Protein AF-A0A392QE34-F1 (afdb_monomer_lite)

Secondary structure (DSSP, 8-state):
------EEEEEEEEE-SS-PPPPTTS--TT-EEEEEESS-TTS-GGGPEE---HHHHHHHHHHHTTT-SEEEEEEEETTEEEEEEEEEEEPTT-SSS--EEEEESS-TT-EEEEEEEEHHHHHT-

Sequence (125 aa):
MASSDQTLVCVKQVKQEVTNEWDETMPLPGDIIEGFSVHDVDDVDESFLPVKTSSEFSSQLGKINPSVDSIWIKVRRGDSLLKLQTCVVQQKGYVLRRKYTVQATTDHRHIVDLADLTLKQCIEL

Structure (mmCIF, N/CA/C/O backbone):
data_AF-A0A392QE34-F1
#
_entry.id   AF-A0A392QE34-F1
#
loop_
_atom_site.group_PDB
_atom_site.id
_atom_site.type_symbol
_atom_site.label_atom_id
_atom_site.label_alt_id
_atom_site.label_comp_id
_atom_site.label_asym_id
_atom_site.label_entity_id
_atom_site.label_seq_id
_atom_site.pdbx_PDB_ins_code
_atom_site.Cartn_x
_atom_site.Cartn_y
_atom_site.Cartn_z
_atom_site.occupancy
_atom_site.B_iso_or_equiv
_atom_site.auth_seq_id
_atom_site.auth_comp_id
_atom_site.auth_asym_id
_atom_site.auth_atom_id
_atom_site.pdbx_PDB_model_num
ATOM 1 N N . MET A 1 1 ? -11.160 -8.457 23.096 1.00 36.47 1 MET A N 1
ATOM 2 C CA . MET A 1 1 ? -12.012 -8.045 21.960 1.00 36.47 1 MET A CA 1
ATOM 3 C C . MET A 1 1 ? -11.202 -7.048 21.153 1.00 36.47 1 MET A C 1
ATOM 5 O O . MET A 1 1 ? -10.872 -5.998 21.684 1.00 36.47 1 MET A O 1
ATOM 9 N N . ALA A 1 2 ? -10.714 -7.468 19.986 1.00 40.09 2 ALA A N 1
ATOM 10 C CA . ALA A 1 2 ? -9.606 -6.821 19.289 1.00 40.09 2 ALA A CA 1
ATOM 11 C C . ALA A 1 2 ? -10.075 -5.634 18.428 1.00 40.09 2 ALA A C 1
ATOM 13 O O . ALA A 1 2 ? -11.004 -5.763 17.633 1.00 40.09 2 ALA A O 1
ATOM 14 N N . SER A 1 3 ? -9.414 -4.497 18.651 1.00 48.88 3 SER A N 1
ATOM 15 C CA . SER A 1 3 ? -9.321 -3.264 17.853 1.00 48.88 3 SER A CA 1
ATOM 16 C C . SER A 1 3 ? -9.844 -3.339 16.407 1.00 48.88 3 SER A C 1
ATOM 18 O O . SER A 1 3 ? -9.062 -3.432 15.463 1.00 48.88 3 SER A O 1
ATOM 20 N N . SER A 1 4 ? -11.164 -3.262 16.219 1.00 54.59 4 SER A N 1
ATOM 21 C CA . SER A 1 4 ? -11.791 -3.214 14.885 1.00 54.59 4 SER A CA 1
ATOM 22 C C . SER A 1 4 ? -11.905 -1.790 14.317 1.00 54.59 4 SER A C 1
ATOM 24 O O . SER A 1 4 ? -12.257 -1.633 13.153 1.00 54.59 4 SER A O 1
ATOM 26 N N . ASP A 1 5 ? -11.554 -0.768 15.106 1.00 63.19 5 ASP A N 1
ATOM 27 C CA . ASP A 1 5 ? -11.638 0.650 14.721 1.00 63.19 5 ASP A CA 1
ATOM 28 C C . ASP A 1 5 ? -10.315 1.236 14.204 1.00 63.19 5 ASP A C 1
ATOM 30 O O . ASP A 1 5 ? -10.245 2.42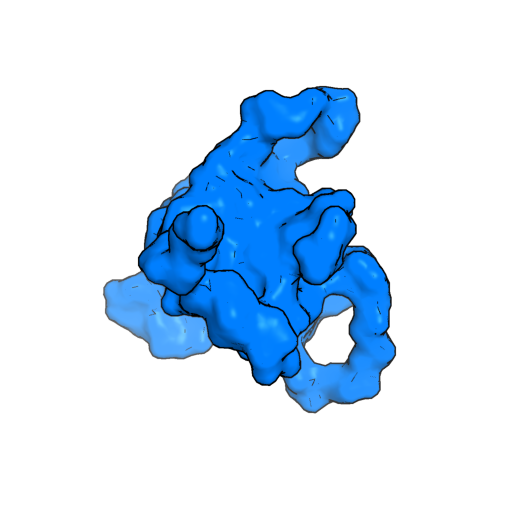1 13.879 1.00 63.19 5 ASP A O 1
ATOM 34 N N . GLN A 1 6 ? -9.240 0.442 14.141 1.00 77.38 6 GLN A N 1
ATOM 35 C CA . GLN A 1 6 ? -7.978 0.929 13.593 1.00 77.38 6 GLN A CA 1
ATOM 36 C C . GLN A 1 6 ? -8.070 0.993 12.067 1.00 77.38 6 GLN A C 1
ATOM 38 O O . GLN A 1 6 ? -8.311 -0.014 11.399 1.00 77.38 6 GLN A O 1
ATOM 43 N N . THR A 1 7 ? -7.859 2.186 11.523 1.00 85.25 7 THR A N 1
ATOM 44 C CA . THR A 1 7 ? -7.773 2.411 10.084 1.00 85.25 7 THR A CA 1
ATOM 45 C C . THR A 1 7 ? -6.456 1.857 9.544 1.00 85.25 7 THR A C 1
ATOM 47 O O . THR A 1 7 ? -5.392 2.077 10.123 1.00 85.25 7 THR A O 1
ATOM 50 N N . LEU A 1 8 ? -6.542 1.117 8.444 1.00 90.44 8 LEU A N 1
ATOM 51 C CA . LEU A 1 8 ? -5.446 0.432 7.772 1.00 90.44 8 LEU A CA 1
ATOM 52 C C . LEU A 1 8 ? -5.352 0.923 6.329 1.00 90.44 8 LEU A C 1
ATOM 54 O O . LEU A 1 8 ? -6.359 1.287 5.720 1.00 90.44 8 LEU A O 1
ATOM 58 N N . VAL A 1 9 ? -4.147 0.902 5.765 1.00 92.56 9 VAL A N 1
ATOM 59 C CA . VAL A 1 9 ? -3.948 1.258 4.359 1.00 92.56 9 VAL A CA 1
ATOM 60 C C . VAL A 1 9 ? -4.208 0.037 3.503 1.00 92.56 9 VAL A C 1
ATOM 62 O O . VAL A 1 9 ? -3.481 -0.946 3.568 1.00 92.56 9 VAL A O 1
ATOM 65 N N . CYS A 1 10 ? -5.261 0.113 2.708 1.00 92.50 10 CYS A N 1
ATOM 66 C CA . CYS A 1 10 ? -5.811 -1.017 1.988 1.00 92.50 10 CYS A CA 1
ATOM 67 C C . CYS A 1 10 ? -5.788 -0.766 0.489 1.00 92.50 10 CYS A C 1
ATOM 69 O O . CYS A 1 10 ? -6.112 0.340 0.040 1.00 92.50 10 CYS A O 1
ATOM 71 N N . VAL A 1 11 ? -5.469 -1.792 -0.291 1.00 92.19 11 VAL A N 1
ATOM 72 C CA . VAL A 1 11 ? -5.690 -1.783 -1.734 1.00 92.19 11 VAL A CA 1
ATOM 73 C C . VAL A 1 11 ? -7.189 -1.888 -1.971 1.00 92.19 11 VAL A C 1
ATOM 75 O O . VAL A 1 11 ? -7.794 -2.944 -1.829 1.00 92.19 11 VAL A O 1
ATOM 78 N N . LYS A 1 12 ? -7.810 -0.757 -2.309 1.00 90.19 12 LYS A N 1
ATOM 79 C CA . LYS A 1 12 ? -9.256 -0.677 -2.519 1.00 90.19 12 LYS A CA 1
ATOM 80 C C . LYS A 1 12 ? -9.662 -1.217 -3.884 1.00 90.19 12 LYS A C 1
ATOM 82 O O . LYS A 1 12 ? -10.698 -1.849 -4.028 1.00 90.19 12 LYS A O 1
ATOM 87 N N . GLN A 1 13 ? -8.893 -0.862 -4.904 1.00 87.31 13 GLN A N 1
ATOM 88 C CA . GLN A 1 13 ? -9.167 -1.218 -6.290 1.00 87.31 13 GLN A CA 1
ATOM 89 C C . GLN A 1 13 ? -7.866 -1.197 -7.083 1.00 87.31 13 GLN A C 1
ATOM 91 O O . GLN A 1 13 ? -6.959 -0.418 -6.780 1.00 87.31 13 GLN A O 1
ATOM 96 N N . VAL A 1 14 ? -7.815 -1.994 -8.142 1.00 86.94 14 VAL A N 1
ATOM 97 C CA . VAL A 1 14 ? -6.753 -1.941 -9.144 1.00 86.94 14 VAL A CA 1
ATOM 98 C C . VAL A 1 14 ? -7.350 -1.388 -10.430 1.00 86.94 14 VAL A C 1
ATOM 100 O O . VAL A 1 14 ? -8.333 -1.908 -10.951 1.00 86.94 14 VAL A O 1
ATOM 103 N N . LYS A 1 15 ? -6.764 -0.310 -10.949 1.00 81.75 15 LYS A N 1
ATOM 104 C CA . LYS A 1 15 ? -7.177 0.313 -12.210 1.00 81.75 15 LYS A CA 1
ATOM 105 C C . LYS A 1 15 ? -6.491 -0.385 -13.382 1.00 81.75 15 LYS A C 1
ATOM 107 O O . LYS A 1 15 ? -5.609 0.203 -13.994 1.00 81.75 15 LYS A O 1
ATOM 112 N N . GLN A 1 16 ? -6.878 -1.624 -13.672 1.00 70.94 16 GLN A N 1
ATOM 113 C CA . GLN A 1 16 ? -6.414 -2.353 -14.854 1.00 70.94 16 GLN A CA 1
ATOM 114 C C . GLN A 1 16 ? -7.513 -2.332 -15.930 1.00 70.94 16 GLN A C 1
ATOM 116 O O . GLN A 1 16 ? -8.645 -2.725 -15.668 1.00 70.94 16 GLN A O 1
ATOM 121 N N . GLU A 1 17 ? -7.200 -1.848 -17.137 1.00 60.94 17 GLU A N 1
ATOM 122 C CA . GLU A 1 17 ? -8.162 -1.780 -18.259 1.00 60.94 17 GLU A CA 1
ATOM 123 C C . GLU A 1 17 ? -8.383 -3.133 -18.961 1.00 60.94 17 GLU A C 1
ATOM 125 O O . GLU A 1 17 ? -9.297 -3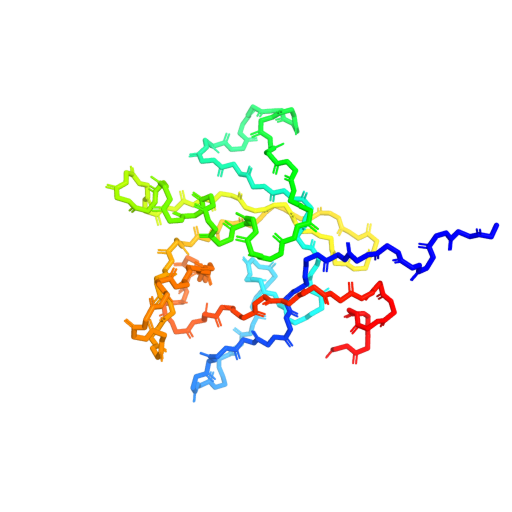.261 -19.772 1.00 60.94 17 GLU A O 1
ATOM 130 N N . VAL A 1 18 ? -7.552 -4.142 -18.677 1.00 60.62 18 VAL A N 1
ATOM 131 C CA . VAL A 1 18 ? -7.582 -5.448 -19.350 1.00 60.62 18 VAL A CA 1
ATOM 132 C C . VAL A 1 18 ? -7.588 -6.564 -18.312 1.00 60.62 18 VAL A C 1
ATOM 134 O O . VAL A 1 18 ? -6.838 -6.513 -17.342 1.00 60.62 18 VAL A O 1
ATOM 137 N N . THR A 1 19 ? -8.425 -7.574 -18.536 1.00 58.91 19 THR A N 1
ATOM 138 C CA . THR A 1 19 ? -8.567 -8.778 -17.707 1.00 58.91 19 THR A CA 1
ATOM 139 C C . THR A 1 19 ? -7.388 -9.731 -17.929 1.00 58.91 19 THR A C 1
ATOM 141 O O . THR A 1 19 ? -7.551 -10.810 -18.489 1.00 58.91 19 THR A O 1
ATOM 144 N N . ASN A 1 20 ? -6.178 -9.311 -17.570 1.00 61.47 20 ASN A N 1
ATOM 145 C CA . ASN A 1 20 ? -5.053 -10.238 -17.484 1.00 61.47 20 ASN A CA 1
ATOM 146 C C . ASN A 1 20 ? -5.160 -11.065 -16.198 1.00 61.47 20 ASN A C 1
ATOM 148 O O . ASN A 1 20 ? -5.736 -10.608 -15.211 1.00 61.47 20 ASN A O 1
ATOM 152 N N . GLU A 1 21 ? -4.594 -12.272 -16.220 1.00 68.31 21 GLU A N 1
ATOM 153 C CA . GLU A 1 21 ? -4.471 -13.117 -15.032 1.00 68.31 21 GLU A CA 1
ATOM 154 C C . GLU A 1 21 ? -3.656 -12.371 -13.965 1.00 68.31 21 GLU A C 1
ATOM 156 O O . GLU A 1 21 ? -2.589 -11.822 -14.241 1.00 68.31 21 GLU A O 1
ATOM 161 N N . TRP A 1 22 ? -4.225 -12.254 -12.766 1.00 78.25 22 TRP A N 1
ATOM 162 C CA . TRP A 1 22 ? -3.565 -11.646 -11.618 1.00 78.25 22 TRP A CA 1
ATOM 163 C C . TRP A 1 22 ? -2.698 -12.700 -10.937 1.00 78.25 22 TRP A C 1
ATOM 165 O O . TRP A 1 22 ? -3.216 -13.728 -10.504 1.00 78.25 22 TRP A O 1
ATOM 175 N N . ASP A 1 23 ? -1.402 -12.429 -10.806 1.00 72.50 23 ASP A N 1
ATOM 176 C CA . ASP A 1 23 ? -0.468 -13.326 -10.126 1.00 72.50 23 ASP A CA 1
ATOM 177 C C . ASP A 1 23 ? -0.267 -12.939 -8.654 1.00 72.50 23 ASP A C 1
ATOM 179 O O . ASP A 1 23 ? -0.495 -11.801 -8.235 1.00 72.50 23 ASP A O 1
ATOM 183 N N . GLU A 1 24 ? 0.246 -13.874 -7.852 1.00 75.00 24 GLU A N 1
ATOM 184 C CA . GLU A 1 24 ? 0.482 -13.682 -6.413 1.00 75.00 24 GLU A CA 1
ATOM 185 C C . GLU A 1 24 ? 1.527 -12.601 -6.089 1.00 75.00 24 GLU A C 1
ATOM 187 O O . GLU A 1 24 ? 1.571 -12.103 -4.964 1.00 75.00 24 GLU A O 1
ATOM 192 N N . THR A 1 25 ? 2.344 -12.215 -7.073 1.00 80.75 25 THR A N 1
ATOM 193 C CA . THR A 1 25 ? 3.360 -11.158 -6.962 1.00 80.75 25 THR A CA 1
ATOM 194 C C . THR A 1 25 ? 2.787 -9.751 -7.151 1.00 80.75 25 THR A C 1
ATOM 196 O O . THR A 1 25 ? 3.490 -8.766 -6.913 1.00 80.75 25 THR A O 1
ATOM 199 N N . MET A 1 26 ? 1.521 -9.639 -7.566 1.00 87.12 26 MET A N 1
ATOM 200 C CA . MET A 1 26 ? 0.846 -8.3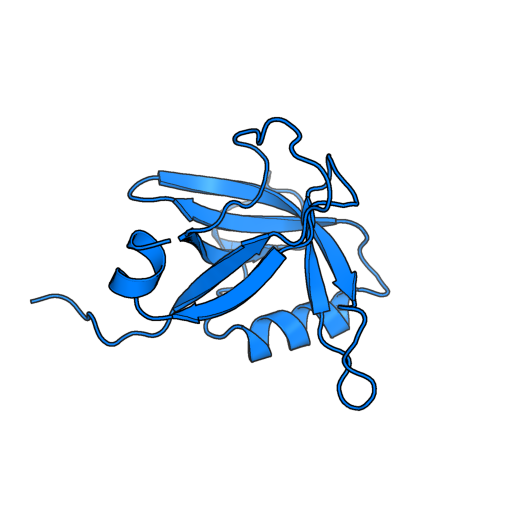64 -7.774 1.00 87.12 26 MET A CA 1
ATOM 201 C C . MET A 1 26 ? 0.064 -7.936 -6.522 1.00 87.12 26 MET A C 1
ATOM 203 O O . MET A 1 26 ? -0.474 -8.782 -5.798 1.00 87.12 26 MET A O 1
ATOM 207 N N . PRO A 1 27 ? -0.015 -6.622 -6.251 1.00 88.81 27 PRO A N 1
ATOM 208 C CA . PRO A 1 27 ? -0.848 -6.098 -5.177 1.00 88.81 27 PRO A CA 1
ATOM 209 C C . PRO A 1 27 ? -2.334 -6.184 -5.553 1.00 88.81 27 PRO A C 1
ATOM 211 O O . PRO A 1 27 ? -2.780 -5.546 -6.502 1.00 88.81 27 PRO A O 1
ATOM 214 N N . LEU A 1 28 ? -3.115 -6.941 -4.790 1.00 89.94 28 LEU A N 1
ATOM 215 C CA . LEU A 1 28 ? -4.513 -7.250 -5.102 1.00 89.94 28 LEU A CA 1
ATOM 216 C C . LEU A 1 28 ? -5.488 -6.452 -4.228 1.00 89.94 28 LEU A C 1
ATOM 218 O O . LEU A 1 28 ? -5.116 -6.030 -3.131 1.00 89.94 28 LEU A O 1
ATOM 222 N N . PRO A 1 29 ? -6.747 -6.254 -4.670 1.00 89.69 29 PRO A N 1
ATOM 223 C CA . PRO A 1 29 ? -7.802 -5.737 -3.803 1.00 89.69 29 PRO A CA 1
ATOM 224 C C . PRO A 1 29 ? -7.887 -6.520 -2.487 1.00 89.69 29 PRO A C 1
ATOM 226 O O . PRO A 1 29 ? -7.775 -7.742 -2.478 1.00 89.69 29 PRO A O 1
ATOM 229 N N . GLY A 1 30 ? -8.027 -5.795 -1.379 1.00 89.62 30 GLY A N 1
ATOM 230 C CA . GLY A 1 30 ? -8.043 -6.361 -0.030 1.00 89.62 30 GLY A CA 1
ATOM 231 C C . GLY A 1 30 ? -6.665 -6.520 0.623 1.00 89.62 30 GLY A C 1
ATOM 232 O O . GLY A 1 30 ? -6.600 -6.720 1.838 1.00 89.62 30 GLY A O 1
ATOM 233 N N . ASP A 1 31 ? -5.564 -6.353 -0.120 1.00 91.81 31 ASP A N 1
ATOM 234 C CA . ASP A 1 31 ? -4.225 -6.328 0.474 1.00 91.81 31 ASP A CA 1
ATOM 235 C C . ASP A 1 31 ? -4.066 -5.140 1.423 1.00 91.81 31 ASP A C 1
ATOM 237 O O . ASP A 1 31 ? -4.363 -3.989 1.084 1.00 91.81 31 ASP A O 1
ATOM 241 N N . ILE A 1 32 ? -3.530 -5.412 2.610 1.00 92.88 32 ILE A N 1
ATOM 242 C CA . ILE A 1 32 ? -3.271 -4.389 3.621 1.00 92.88 32 ILE A CA 1
ATOM 243 C C . ILE A 1 32 ? -1.785 -4.060 3.627 1.00 92.88 32 ILE A C 1
ATOM 245 O O . ILE A 1 32 ? -0.967 -4.910 3.959 1.00 92.88 32 ILE A O 1
ATOM 249 N N . ILE A 1 33 ? -1.428 -2.822 3.305 1.00 93.19 33 ILE A N 1
ATOM 250 C CA . ILE A 1 33 ? -0.044 -2.349 3.326 1.00 93.19 33 ILE A CA 1
ATOM 251 C C . ILE A 1 33 ? 0.352 -2.038 4.768 1.00 93.19 33 ILE A C 1
ATOM 253 O O . ILE A 1 33 ? -0.158 -1.097 5.375 1.00 93.19 33 ILE A O 1
ATOM 257 N N . GLU A 1 34 ? 1.293 -2.812 5.300 1.00 91.12 34 GLU A N 1
ATOM 258 C CA . GLU A 1 34 ? 1.833 -2.612 6.648 1.00 91.12 34 GLU A CA 1
ATOM 259 C C . GLU A 1 34 ? 3.099 -1.756 6.643 1.00 91.12 34 GLU A C 1
ATOM 261 O O . GLU A 1 34 ? 3.373 -1.038 7.607 1.00 91.12 34 GLU A O 1
ATOM 266 N N . GLY A 1 35 ? 3.861 -1.792 5.549 1.00 91.62 35 GLY A N 1
ATOM 267 C CA . GLY A 1 35 ? 5.073 -1.001 5.413 1.00 91.62 35 GLY A CA 1
ATOM 268 C C . GLY A 1 35 ? 5.672 -1.028 4.016 1.00 91.62 35 GLY A C 1
ATOM 269 O O . GLY A 1 35 ? 5.206 -1.755 3.139 1.00 91.62 35 GLY A O 1
ATOM 270 N N . PHE A 1 36 ? 6.727 -0.245 3.809 1.00 91.62 36 PHE A N 1
ATOM 271 C CA . PHE A 1 36 ? 7.493 -0.245 2.562 1.00 91.62 36 PHE A CA 1
ATOM 272 C C . PHE A 1 36 ? 8.987 -0.012 2.803 1.00 91.62 36 PHE A C 1
ATOM 274 O O . PHE A 1 36 ? 9.377 0.568 3.814 1.00 91.62 36 PHE A O 1
ATOM 281 N N . SER A 1 37 ? 9.821 -0.436 1.859 1.00 89.38 37 SER A N 1
ATOM 282 C CA . SER A 1 37 ? 11.258 -0.183 1.842 1.00 89.38 37 SER A CA 1
ATOM 283 C C . SER A 1 37 ? 11.735 0.153 0.433 1.00 89.38 37 SER A C 1
ATOM 285 O O . SER A 1 37 ? 11.183 -0.319 -0.559 1.00 89.38 37 SER A O 1
ATOM 287 N N . VAL A 1 38 ? 12.764 0.992 0.347 1.00 86.06 38 VAL A N 1
ATOM 288 C CA . VAL A 1 38 ? 13.442 1.344 -0.913 1.00 86.06 38 VAL A CA 1
ATOM 289 C C . VAL A 1 38 ? 14.695 0.504 -1.159 1.00 86.06 38 VAL A C 1
ATOM 291 O O . VAL A 1 38 ? 15.267 0.580 -2.240 1.00 86.06 38 VAL A O 1
ATOM 294 N N . HIS A 1 39 ? 15.129 -0.266 -0.161 1.00 79.88 39 HIS A N 1
ATOM 295 C CA . HIS A 1 39 ? 16.281 -1.159 -0.249 1.00 79.88 39 HIS A CA 1
ATOM 296 C C . HIS A 1 39 ? 15.813 -2.590 -0.526 1.00 79.88 39 HIS A C 1
ATOM 298 O O . HIS A 1 39 ? 14.656 -2.929 -0.263 1.00 79.88 39 HIS A O 1
ATOM 304 N N . ASP A 1 40 ? 16.708 -3.422 -1.057 1.00 68.44 40 ASP A N 1
ATOM 305 C CA . ASP A 1 40 ? 16.423 -4.835 -1.286 1.00 68.44 40 ASP A CA 1
ATOM 306 C C . ASP A 1 40 ? 16.150 -5.596 0.018 1.00 68.44 40 ASP A C 1
ATOM 308 O O . ASP A 1 40 ? 16.698 -5.302 1.079 1.00 68.44 40 ASP A O 1
ATOM 312 N N . VAL A 1 41 ? 15.272 -6.594 -0.085 1.00 63.66 41 VAL A N 1
ATOM 313 C CA . VAL A 1 41 ? 14.706 -7.381 1.027 1.00 63.66 41 VAL A CA 1
ATOM 314 C C . VAL A 1 41 ? 15.672 -8.372 1.688 1.00 63.66 41 VAL A C 1
ATOM 316 O O . VAL A 1 41 ? 15.240 -9.112 2.574 1.00 63.66 41 VAL A O 1
ATOM 319 N N . ASP A 1 42 ? 16.950 -8.380 1.299 1.00 63.38 42 ASP A N 1
ATOM 320 C CA . ASP A 1 42 ? 17.991 -9.227 1.908 1.00 63.38 42 ASP A CA 1
ATOM 321 C C . ASP A 1 42 ? 18.258 -8.842 3.380 1.00 63.38 42 ASP A C 1
ATOM 323 O O . ASP A 1 42 ? 18.661 -9.678 4.186 1.00 63.38 42 ASP A O 1
ATOM 327 N N . ASP A 1 43 ? 17.926 -7.605 3.766 1.00 52.09 43 ASP A N 1
ATOM 328 C CA . ASP A 1 43 ? 18.179 -7.055 5.097 1.00 52.09 43 ASP A CA 1
ATOM 329 C C . ASP A 1 43 ? 16.867 -6.759 5.843 1.00 52.09 43 ASP A C 1
ATOM 331 O O . ASP A 1 43 ? 16.237 -5.723 5.639 1.00 52.09 43 ASP A O 1
ATOM 335 N N . VAL A 1 44 ? 16.484 -7.715 6.700 1.00 57.97 44 VAL A N 1
ATOM 336 C CA . VAL A 1 44 ? 15.680 -7.603 7.936 1.00 57.97 44 VAL A CA 1
ATOM 337 C C . VAL A 1 44 ? 14.365 -6.797 7.864 1.00 57.97 44 VAL A C 1
ATOM 339 O O . VAL A 1 44 ? 14.288 -5.663 7.407 1.00 57.97 44 VAL A O 1
ATOM 342 N N . ASP A 1 45 ? 13.287 -7.339 8.439 1.00 64.88 45 ASP A N 1
ATOM 343 C CA . ASP A 1 45 ? 11.989 -6.647 8.590 1.00 64.88 45 ASP A CA 1
ATOM 344 C C . ASP A 1 45 ? 12.076 -5.243 9.244 1.00 64.88 45 ASP A C 1
ATOM 346 O O . ASP A 1 45 ? 11.148 -4.446 9.121 1.00 64.88 45 ASP A O 1
ATOM 350 N N . GLU A 1 46 ? 13.204 -4.920 9.882 1.00 66.50 46 GLU A N 1
ATOM 351 C CA . GLU A 1 46 ? 13.546 -3.615 10.457 1.00 66.50 46 GLU A CA 1
ATOM 352 C C . GLU A 1 46 ? 13.717 -2.494 9.410 1.00 66.50 46 GLU A C 1
ATOM 354 O O . GLU A 1 46 ? 13.545 -1.321 9.739 1.00 66.50 46 GLU A O 1
ATOM 359 N N . SER A 1 47 ? 13.985 -2.829 8.142 1.00 75.06 47 SER A N 1
ATOM 360 C CA . SER A 1 47 ? 14.156 -1.861 7.042 1.00 75.06 47 SER A CA 1
ATOM 361 C C . SER A 1 47 ? 12.836 -1.335 6.464 1.00 75.06 47 SER A C 1
ATOM 363 O O . SER A 1 47 ? 12.846 -0.463 5.585 1.00 75.06 47 SER A O 1
ATOM 365 N N . PHE A 1 48 ? 11.695 -1.878 6.902 1.00 85.00 48 PHE A N 1
ATOM 366 C CA . PHE A 1 48 ? 10.377 -1.456 6.439 1.00 85.00 48 PHE A CA 1
ATOM 367 C C . PHE A 1 48 ? 9.850 -0.294 7.275 1.00 85.00 48 PHE A C 1
ATOM 369 O O . PHE A 1 48 ? 9.626 -0.401 8.481 1.00 85.00 48 PHE A O 1
ATOM 376 N N . LEU A 1 49 ? 9.573 0.821 6.605 1.00 88.38 49 LEU A N 1
ATOM 377 C CA . LEU A 1 49 ? 8.901 1.956 7.212 1.00 88.38 49 LEU A CA 1
ATOM 378 C C . LEU A 1 49 ? 7.415 1.627 7.381 1.00 88.38 49 LEU A C 1
ATOM 380 O O . LEU A 1 49 ? 6.762 1.289 6.388 1.00 88.38 49 LEU A O 1
ATOM 384 N N . PRO A 1 50 ? 6.863 1.723 8.603 1.00 89.69 50 PRO A N 1
ATOM 385 C CA . PRO A 1 50 ? 5.467 1.405 8.844 1.00 89.69 50 PRO A CA 1
ATOM 386 C C . PRO A 1 50 ? 4.566 2.419 8.148 1.00 89.69 50 PRO A C 1
ATOM 388 O O . PRO A 1 50 ? 4.838 3.621 8.149 1.00 89.69 50 PRO A O 1
ATOM 391 N N . VAL A 1 51 ? 3.457 1.933 7.603 1.00 90.00 51 VAL A N 1
ATOM 392 C CA . VAL A 1 51 ? 2.466 2.760 6.917 1.00 90.00 51 VAL A CA 1
ATOM 393 C C . VAL A 1 51 ? 1.200 2.833 7.759 1.00 90.00 51 VAL A C 1
ATOM 395 O O . VAL A 1 51 ? 0.566 1.823 8.047 1.00 90.00 51 VAL A O 1
ATOM 398 N N . LYS A 1 52 ? 0.827 4.051 8.168 1.00 86.75 52 LYS A N 1
ATOM 399 C CA . LYS A 1 52 ? -0.361 4.282 9.010 1.00 86.75 52 LYS A CA 1
ATOM 400 C C . LYS A 1 52 ? -1.560 4.813 8.242 1.00 86.75 52 LYS A C 1
ATOM 402 O O . LYS A 1 52 ? -2.688 4.494 8.592 1.00 86.75 52 LYS A O 1
ATOM 407 N N . THR A 1 53 ? -1.319 5.657 7.240 1.00 89.31 53 THR A N 1
ATOM 408 C CA . THR A 1 53 ? -2.386 6.244 6.421 1.00 89.31 53 THR A CA 1
ATOM 409 C C . THR A 1 53 ? -1.986 6.328 4.955 1.00 89.31 53 THR A C 1
ATOM 411 O O . THR A 1 53 ? -0.813 6.520 4.623 1.00 89.31 53 THR A O 1
ATOM 414 N N . SER A 1 54 ? -2.969 6.235 4.064 1.00 90.19 54 SER A N 1
ATOM 415 C CA . SER A 1 54 ? -2.789 6.298 2.613 1.00 90.19 54 SER A CA 1
ATOM 416 C C . SER A 1 54 ? -2.195 7.643 2.172 1.00 90.19 54 SER A C 1
ATOM 418 O O . SER A 1 54 ? -1.377 7.709 1.254 1.00 90.19 54 SER A O 1
ATOM 420 N N . SER A 1 55 ? -2.555 8.723 2.874 1.00 88.00 55 SER A N 1
ATOM 421 C CA . SER A 1 55 ? -2.057 10.081 2.624 1.00 88.00 55 SER A CA 1
ATOM 422 C C . SER A 1 55 ? -0.596 10.254 3.035 1.00 88.00 55 SER A C 1
ATOM 424 O O . SER A 1 55 ? 0.179 10.892 2.315 1.00 88.00 55 SER A O 1
ATOM 426 N N . GLU A 1 56 ? -0.210 9.684 4.179 1.00 90.56 56 GLU A N 1
ATOM 427 C CA . GLU A 1 56 ? 1.186 9.651 4.612 1.00 90.56 56 GLU A CA 1
ATOM 428 C C . GLU A 1 56 ? 2.010 8.831 3.623 1.00 90.56 56 GLU A C 1
ATOM 430 O O . GLU A 1 56 ? 3.005 9.334 3.108 1.00 90.56 56 GLU A O 1
ATOM 435 N N . PHE A 1 57 ? 1.545 7.630 3.273 1.00 91.12 57 PHE A N 1
ATOM 436 C CA . PHE A 1 57 ? 2.226 6.769 2.315 1.00 91.12 57 PHE A CA 1
ATOM 437 C C . PHE A 1 57 ? 2.415 7.457 0.961 1.00 91.12 57 PHE A C 1
ATOM 439 O O . PHE A 1 57 ? 3.544 7.583 0.497 1.00 91.12 57 PHE A O 1
ATOM 446 N N . SER A 1 58 ? 1.358 8.037 0.381 1.00 90.56 58 SER A N 1
ATOM 447 C CA . SER A 1 58 ? 1.460 8.830 -0.853 1.00 90.56 58 SER A CA 1
ATOM 448 C C . SER A 1 58 ? 2.460 9.986 -0.728 1.00 90.56 58 SER A C 1
ATOM 450 O O . SER A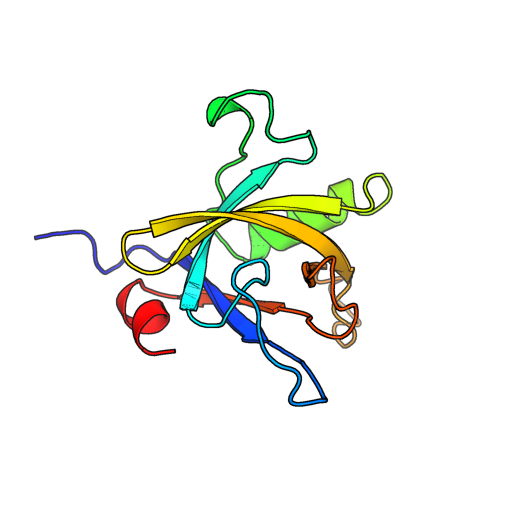 1 58 ? 3.102 10.350 -1.714 1.00 90.56 58 SER A O 1
ATOM 452 N N . SER A 1 59 ? 2.567 10.610 0.446 1.00 89.25 59 SER A N 1
ATOM 453 C CA . SER A 1 59 ? 3.516 11.703 0.679 1.00 89.25 59 SER A CA 1
ATOM 454 C C . SER A 1 59 ? 4.954 11.193 0.767 1.00 89.25 59 SER A C 1
ATOM 456 O O . SER A 1 59 ? 5.863 11.860 0.275 1.00 89.25 59 SER A O 1
ATOM 458 N N . GLN A 1 60 ? 5.169 10.019 1.367 1.00 89.31 60 GLN A N 1
ATOM 459 C CA . GLN A 1 60 ? 6.472 9.355 1.410 1.00 89.31 60 GLN A CA 1
ATOM 460 C C . GLN A 1 60 ? 6.909 8.913 0.007 1.00 89.31 60 GLN A C 1
ATOM 462 O O . GLN A 1 60 ? 8.013 9.255 -0.412 1.00 89.31 60 GLN A O 1
ATOM 467 N N . LEU A 1 61 ? 6.010 8.289 -0.762 1.00 88.94 61 LEU A N 1
ATOM 468 C CA . LEU A 1 61 ? 6.223 7.937 -2.168 1.00 88.94 61 LEU A CA 1
ATOM 469 C C . LEU A 1 61 ? 6.635 9.152 -3.006 1.00 88.94 61 LEU A C 1
ATOM 471 O O . LEU A 1 61 ? 7.610 9.097 -3.746 1.00 88.94 61 LEU A O 1
ATOM 475 N N . GLY A 1 62 ? 5.954 10.288 -2.840 1.00 86.69 62 GLY A N 1
ATOM 476 C CA . GLY A 1 62 ? 6.287 11.513 -3.568 1.00 86.69 62 GLY A CA 1
ATOM 477 C C . GLY A 1 62 ? 7.681 12.078 -3.275 1.00 86.69 62 GLY A C 1
ATOM 478 O O . GLY A 1 62 ? 8.231 12.777 -4.125 1.00 86.69 62 GLY A O 1
ATOM 479 N N . LYS A 1 63 ? 8.263 11.779 -2.105 1.00 85.94 63 LYS A N 1
ATOM 480 C CA . LYS A 1 63 ? 9.634 12.184 -1.750 1.00 85.94 63 LYS A CA 1
ATOM 481 C C . LYS A 1 63 ? 10.690 11.306 -2.419 1.00 85.94 63 LYS A C 1
ATOM 483 O O . LYS A 1 63 ? 11.747 11.820 -2.766 1.00 85.94 63 LYS A O 1
ATOM 488 N N . ILE A 1 64 ? 10.405 10.013 -2.585 1.00 83.94 64 ILE A N 1
ATOM 489 C CA . ILE A 1 64 ? 11.353 9.025 -3.128 1.00 83.94 64 ILE A CA 1
ATOM 490 C C . ILE A 1 64 ? 11.206 8.799 -4.636 1.00 83.94 64 ILE A C 1
ATOM 492 O O . ILE A 1 64 ? 12.158 8.364 -5.270 1.00 83.94 64 ILE A O 1
ATOM 496 N N . ASN A 1 65 ? 10.055 9.149 -5.221 1.00 76.25 65 ASN A N 1
ATOM 497 C CA . ASN A 1 65 ? 9.766 9.002 -6.648 1.00 76.25 65 ASN A CA 1
ATOM 498 C C . ASN A 1 65 ? 10.844 9.564 -7.603 1.00 76.25 65 ASN A C 1
ATOM 500 O O . ASN A 1 65 ? 11.066 8.946 -8.635 1.00 76.25 65 ASN A O 1
ATOM 504 N N . PRO A 1 66 ? 11.522 10.705 -7.340 1.00 71.88 66 PRO A N 1
ATOM 505 C CA . PRO A 1 66 ? 12.591 11.160 -8.235 1.00 71.88 66 PRO A CA 1
ATOM 506 C C . PRO A 1 66 ? 13.886 10.333 -8.147 1.00 71.88 66 PRO A C 1
ATOM 508 O O . PRO A 1 66 ? 14.763 10.533 -8.983 1.00 71.88 66 PRO A O 1
ATOM 511 N N . SER A 1 67 ? 14.029 9.453 -7.153 1.00 71.75 67 SER A N 1
ATOM 512 C CA . SER A 1 67 ? 15.286 8.762 -6.837 1.00 71.75 67 SER A CA 1
ATOM 513 C C . SER A 1 67 ? 15.216 7.238 -6.963 1.00 71.75 67 SER A C 1
ATOM 515 O O . SER A 1 67 ? 16.263 6.599 -6.930 1.00 71.75 67 SER A O 1
ATOM 517 N N . VAL A 1 68 ? 14.017 6.650 -7.041 1.00 76.75 68 VAL A N 1
ATOM 518 C CA . VAL A 1 68 ? 13.812 5.197 -6.956 1.00 76.75 68 VAL A CA 1
ATOM 519 C C . VAL A 1 68 ? 12.716 4.750 -7.926 1.00 76.75 68 VAL A C 1
ATOM 521 O O . VAL A 1 68 ? 11.576 5.198 -7.812 1.00 76.75 68 VAL A O 1
ATOM 524 N N . ASP A 1 69 ? 13.050 3.833 -8.839 1.00 75.81 69 ASP A N 1
ATOM 525 C CA . ASP A 1 69 ? 12.112 3.264 -9.821 1.00 75.81 69 ASP A CA 1
ATOM 526 C C . ASP A 1 69 ? 11.206 2.165 -9.230 1.00 75.81 69 ASP A C 1
ATOM 528 O O . ASP A 1 69 ? 10.044 2.023 -9.625 1.00 75.81 69 ASP A O 1
ATOM 532 N N . SER A 1 70 ? 11.708 1.395 -8.258 1.00 86.31 70 SER A N 1
ATOM 533 C CA . SER A 1 70 ? 10.976 0.294 -7.617 1.00 86.31 70 SER A CA 1
ATOM 534 C C . SER A 1 70 ? 11.203 0.233 -6.112 1.00 86.31 70 SER A C 1
ATOM 536 O O . SER A 1 70 ? 12.327 0.388 -5.645 1.00 86.31 70 SER A O 1
ATOM 538 N N . ILE A 1 71 ? 10.147 -0.067 -5.367 1.00 90.56 71 ILE A N 1
ATOM 539 C CA . ILE A 1 71 ? 10.142 -0.252 -3.921 1.00 90.56 71 ILE A CA 1
ATOM 540 C C . ILE A 1 71 ? 9.563 -1.613 -3.550 1.00 90.56 71 ILE A C 1
ATOM 542 O O . ILE A 1 71 ? 8.752 -2.189 -4.276 1.00 90.56 71 ILE A O 1
ATOM 546 N N . TRP A 1 72 ? 9.917 -2.082 -2.365 1.00 91.19 72 TRP A N 1
ATOM 547 C CA . TRP A 1 72 ? 9.296 -3.233 -1.735 1.00 91.19 72 TRP A CA 1
ATOM 548 C C . TRP A 1 72 ? 8.167 -2.773 -0.822 1.00 91.19 72 TRP A C 1
ATOM 550 O O . TRP A 1 72 ? 8.355 -1.893 0.013 1.00 91.19 72 TRP A O 1
ATOM 560 N N . ILE A 1 73 ? 6.993 -3.378 -0.947 1.00 91.94 73 ILE A N 1
ATOM 561 C CA . ILE A 1 73 ? 5.885 -3.195 -0.010 1.00 91.94 73 ILE A CA 1
ATOM 562 C C . ILE A 1 73 ? 5.665 -4.485 0.769 1.00 91.94 73 ILE A C 1
ATOM 564 O O . ILE A 1 73 ? 5.741 -5.585 0.224 1.00 91.94 73 ILE A O 1
ATOM 568 N N . LYS A 1 74 ? 5.390 -4.346 2.062 1.00 92.25 74 LYS A N 1
ATOM 569 C CA . LYS A 1 74 ? 4.959 -5.439 2.922 1.00 92.25 74 LYS A CA 1
ATOM 570 C C . LYS A 1 74 ? 3.444 -5.395 3.006 1.00 92.25 74 LYS A C 1
ATOM 572 O O . LYS A 1 74 ? 2.882 -4.419 3.511 1.00 92.25 74 LYS A O 1
ATOM 577 N N . VAL A 1 75 ? 2.804 -6.443 2.509 1.00 92.12 75 VAL A N 1
ATOM 578 C CA . VAL A 1 75 ? 1.351 -6.572 2.488 1.00 92.12 75 VAL A CA 1
ATOM 579 C C . VAL A 1 75 ? 0.895 -7.743 3.341 1.00 92.12 75 VAL A C 1
ATOM 581 O O . VAL A 1 75 ? 1.557 -8.777 3.413 1.00 92.12 75 VAL A O 1
ATOM 584 N N . ARG A 1 76 ? -0.259 -7.586 3.976 1.00 91.62 76 ARG A N 1
ATOM 585 C CA . ARG A 1 76 ? -0.985 -8.652 4.651 1.00 91.62 76 ARG A CA 1
ATOM 586 C C . ARG A 1 76 ? -2.204 -9.025 3.820 1.00 91.62 76 ARG A C 1
ATOM 588 O O . ARG A 1 76 ? -3.095 -8.197 3.634 1.00 91.62 76 ARG A O 1
ATOM 595 N N . ARG A 1 77 ? -2.234 -10.276 3.363 1.00 89.12 77 ARG A N 1
ATOM 596 C CA . ARG A 1 77 ? -3.332 -10.896 2.617 1.00 89.12 77 ARG A CA 1
ATOM 597 C C . ARG A 1 77 ? -3.926 -12.008 3.474 1.00 89.12 77 ARG A C 1
ATOM 599 O O . ARG A 1 77 ? -3.324 -13.070 3.629 1.00 89.12 77 ARG A O 1
ATOM 606 N N . GLY A 1 78 ? -5.078 -11.742 4.088 1.00 85.69 78 GLY A N 1
ATOM 607 C CA . GLY A 1 78 ? -5.619 -12.617 5.132 1.00 85.69 78 GLY A CA 1
ATOM 608 C C . GLY A 1 78 ? -4.626 -12.761 6.291 1.00 85.69 78 GLY A C 1
ATOM 609 O O . GLY A 1 78 ? -4.215 -11.760 6.880 1.00 85.69 78 GLY A O 1
ATOM 610 N N . ASP A 1 79 ? -4.210 -13.996 6.572 1.00 84.38 79 ASP A N 1
ATOM 611 C CA . ASP A 1 79 ? -3.203 -14.323 7.594 1.00 84.38 79 ASP A CA 1
ATOM 612 C C . ASP A 1 79 ? -1.762 -14.378 7.051 1.00 84.38 79 ASP A C 1
ATOM 614 O O . ASP A 1 79 ? -0.816 -14.587 7.811 1.00 84.38 79 ASP A O 1
ATOM 618 N N . SER A 1 80 ? -1.570 -14.193 5.740 1.00 87.31 80 SER A N 1
ATOM 619 C CA . SER A 1 80 ? -0.251 -14.259 5.103 1.00 87.31 80 SER A CA 1
ATOM 620 C C . SER A 1 80 ? 0.390 -12.879 4.995 1.00 87.31 80 SER A C 1
ATOM 622 O O . SER A 1 80 ? -0.247 -11.920 4.559 1.00 87.31 80 SER A O 1
ATOM 624 N N . LEU A 1 81 ? 1.672 -12.786 5.347 1.00 89.25 81 LEU A N 1
ATOM 625 C CA . LEU A 1 81 ? 2.504 -11.609 5.101 1.00 89.25 81 LEU A CA 1
ATOM 626 C C . LEU A 1 81 ? 3.371 -11.850 3.868 1.00 89.25 81 LEU A C 1
ATOM 628 O O . LEU A 1 81 ? 4.165 -12.788 3.838 1.00 89.25 81 LEU A O 1
ATOM 632 N N . LEU A 1 82 ? 3.225 -10.988 2.866 1.00 89.69 82 LEU A N 1
ATOM 633 C CA . LEU A 1 82 ? 3.931 -11.057 1.593 1.00 89.69 82 LEU A CA 1
ATOM 634 C C . LEU A 1 82 ? 4.758 -9.788 1.386 1.00 89.69 82 LEU A C 1
ATOM 636 O O . LEU A 1 82 ? 4.366 -8.690 1.787 1.00 89.69 82 LEU A O 1
ATOM 640 N N . LYS A 1 83 ? 5.913 -9.939 0.743 1.00 90.94 83 LYS A N 1
ATOM 641 C CA . LYS A 1 83 ? 6.752 -8.823 0.301 1.00 90.94 83 LYS A CA 1
ATOM 642 C C . LYS A 1 83 ? 6.648 -8.753 -1.215 1.00 90.94 83 LYS A C 1
ATOM 644 O O . LYS A 1 83 ? 7.031 -9.702 -1.892 1.00 90.94 83 LYS A O 1
ATOM 649 N N . LEU A 1 84 ? 6.095 -7.661 -1.728 1.00 90.62 84 LEU A N 1
ATOM 650 C CA . LEU A 1 84 ? 5.861 -7.465 -3.157 1.00 90.62 84 LEU A CA 1
ATOM 651 C C . LEU A 1 84 ? 6.740 -6.331 -3.670 1.00 90.62 84 LEU A C 1
ATOM 653 O O . LEU A 1 84 ? 6.871 -5.298 -3.011 1.00 90.62 84 LEU A O 1
ATOM 657 N N . GLN A 1 85 ? 7.312 -6.507 -4.855 1.00 89.69 85 GLN A N 1
ATOM 658 C CA . GLN A 1 85 ? 8.028 -5.439 -5.539 1.00 89.69 85 GLN A CA 1
ATOM 659 C C . GLN A 1 85 ? 7.041 -4.628 -6.382 1.00 89.69 85 GLN A C 1
ATOM 661 O O . GLN A 1 85 ? 6.198 -5.182 -7.091 1.00 89.69 85 GLN A O 1
ATOM 666 N N . THR A 1 86 ? 7.114 -3.305 -6.269 1.00 90.75 86 THR A N 1
ATOM 667 C CA . THR A 1 86 ? 6.209 -2.380 -6.955 1.00 90.75 86 THR A CA 1
ATOM 668 C C . THR A 1 86 ? 6.942 -1.136 -7.437 1.00 90.75 86 THR A C 1
ATOM 670 O O . THR A 1 86 ? 7.966 -0.753 -6.886 1.00 90.75 86 THR A O 1
ATOM 673 N N . CYS A 1 87 ? 6.416 -0.470 -8.457 1.00 89.56 87 CYS A N 1
ATOM 674 C CA . CYS A 1 87 ? 6.929 0.799 -8.962 1.00 89.56 87 CYS A CA 1
ATOM 675 C C . CYS A 1 87 ? 6.132 1.972 -8.393 1.00 89.56 87 CYS A C 1
ATOM 677 O O . CYS A 1 87 ? 4.912 1.887 -8.234 1.00 89.56 87 CYS A O 1
ATOM 679 N N . VAL A 1 88 ? 6.806 3.087 -8.109 1.00 89.69 88 VAL A N 1
ATOM 680 C CA . VAL A 1 88 ? 6.135 4.310 -7.652 1.00 89.69 88 VAL A CA 1
ATOM 681 C C . VAL A 1 88 ? 5.578 5.053 -8.859 1.00 89.69 88 VAL A C 1
ATOM 683 O O . VAL A 1 88 ? 6.288 5.314 -9.825 1.00 89.69 88 VAL A O 1
ATOM 686 N N . VAL A 1 89 ? 4.292 5.403 -8.819 1.00 88.25 89 VAL A N 1
ATOM 687 C CA . VAL A 1 89 ? 3.633 6.115 -9.918 1.00 88.25 89 VAL A CA 1
ATOM 688 C C . VAL A 1 89 ? 2.776 7.267 -9.416 1.00 88.25 89 VAL A C 1
ATOM 690 O O . VAL A 1 89 ? 2.115 7.200 -8.379 1.00 88.25 89 VAL A O 1
ATOM 693 N N . GLN A 1 90 ? 2.744 8.352 -10.186 1.00 86.50 90 GLN A N 1
ATOM 694 C CA . GLN A 1 90 ? 1.838 9.464 -9.926 1.00 86.50 90 GLN A CA 1
ATOM 695 C C . GLN A 1 90 ? 0.438 9.140 -10.470 1.00 86.50 90 GLN A C 1
ATOM 697 O O . GLN A 1 90 ? 0.268 8.864 -11.660 1.00 86.50 90 GLN A O 1
ATOM 702 N N . GLN A 1 91 ? -0.591 9.229 -9.625 1.00 79.25 91 GLN A N 1
ATOM 703 C CA . GLN A 1 91 ? -1.977 9.064 -10.059 1.00 79.25 91 GLN A CA 1
ATOM 704 C C . GLN A 1 91 ? -2.390 10.235 -10.966 1.00 79.25 91 GLN A C 1
ATOM 706 O O . GLN A 1 91 ? -2.455 11.395 -10.543 1.00 79.25 91 GLN A O 1
ATOM 711 N N . LYS A 1 92 ? -2.705 9.923 -12.228 1.00 68.81 92 LYS A N 1
ATOM 712 C CA . LYS A 1 92 ? -3.253 10.879 -13.200 1.00 68.81 92 LYS A CA 1
ATOM 713 C C . LYS A 1 92 ? -4.683 11.258 -12.783 1.00 68.81 92 LYS A C 1
ATOM 715 O O . LYS A 1 92 ? -5.501 10.379 -12.528 1.00 68.81 92 LYS A O 1
ATOM 720 N N . GLY A 1 93 ? -4.976 12.558 -12.686 1.00 65.44 93 GLY A N 1
ATOM 721 C CA . GLY A 1 93 ? -6.310 13.087 -12.342 1.00 65.44 93 GLY A CA 1
ATOM 722 C C . GLY A 1 93 ? -6.345 14.063 -11.160 1.00 65.44 93 GLY A C 1
ATOM 723 O O . GLY A 1 93 ? -7.288 14.839 -11.040 1.00 65.44 93 GLY A O 1
ATOM 724 N N . TYR A 1 94 ? -5.301 14.106 -10.327 1.00 63.53 94 TYR A N 1
ATOM 725 C CA . TYR A 1 94 ? -5.208 15.066 -9.223 1.00 63.53 94 TYR A CA 1
ATOM 726 C C . TYR A 1 94 ? -4.346 16.275 -9.617 1.00 63.53 94 TYR A C 1
ATOM 728 O O . TYR A 1 94 ? -3.138 16.304 -9.391 1.00 63.53 94 TYR A O 1
ATOM 736 N N . VAL A 1 95 ? -4.975 17.279 -10.237 1.00 55.22 95 VAL A N 1
ATOM 737 C CA . VAL A 1 95 ? -4.295 18.475 -10.787 1.00 55.22 95 VAL A CA 1
ATOM 738 C C . VAL A 1 95 ? -3.750 19.400 -9.685 1.00 55.22 95 VAL A C 1
ATOM 740 O O . VAL A 1 95 ? -2.704 20.017 -9.856 1.00 55.22 95 VAL A O 1
ATOM 743 N N . LEU A 1 96 ? -4.425 19.467 -8.531 1.00 60.91 96 LEU A N 1
ATOM 744 C CA . LEU A 1 96 ? -4.083 20.375 -7.422 1.00 60.91 96 LEU A CA 1
ATOM 745 C C . LEU A 1 96 ? -3.212 19.736 -6.326 1.00 60.91 96 LEU A C 1
ATOM 747 O O . LEU A 1 96 ? -2.500 20.445 -5.620 1.00 60.91 96 LEU A O 1
ATOM 751 N N . ARG A 1 97 ? -3.253 18.407 -6.162 1.00 64.12 97 ARG A N 1
ATOM 752 C CA . ARG A 1 97 ? -2.441 17.664 -5.184 1.00 64.12 97 ARG A CA 1
ATOM 753 C C . ARG A 1 97 ? -1.846 16.442 -5.864 1.00 64.12 97 ARG A C 1
ATOM 755 O O . ARG A 1 97 ? -2.579 15.509 -6.160 1.00 64.12 97 ARG A O 1
ATOM 762 N N . ARG A 1 98 ? -0.534 16.433 -6.112 1.00 76.12 98 ARG A N 1
ATOM 763 C CA . ARG A 1 98 ? 0.144 15.257 -6.679 1.00 76.12 98 ARG A CA 1
ATOM 764 C C . ARG A 1 98 ? -0.040 14.076 -5.722 1.00 76.12 98 ARG A C 1
ATOM 766 O O . ARG A 1 98 ? 0.560 14.062 -4.652 1.00 76.12 98 ARG A O 1
ATOM 773 N N . LYS A 1 99 ? -0.904 13.131 -6.091 1.00 85.62 99 LYS A N 1
ATOM 774 C CA . LYS A 1 99 ? -1.112 11.878 -5.363 1.00 85.62 99 LYS A CA 1
ATOM 775 C C . LYS A 1 99 ? -0.245 10.805 -6.011 1.00 85.62 99 LYS A C 1
ATOM 777 O O . LYS A 1 99 ? -0.242 10.673 -7.234 1.00 85.62 99 LYS A O 1
ATOM 782 N N . TYR A 1 100 ? 0.494 10.076 -5.193 1.00 87.75 100 TYR A N 1
ATOM 783 C CA . TYR A 1 100 ? 1.357 8.977 -5.608 1.00 87.75 100 TYR A CA 1
ATOM 784 C C . TYR A 1 100 ? 0.777 7.670 -5.083 1.00 87.75 100 TYR A C 1
ATOM 786 O O . TYR A 1 100 ? 0.126 7.636 -4.040 1.00 87.75 100 TYR A O 1
ATOM 794 N N . THR A 1 101 ? 0.986 6.607 -5.838 1.00 89.69 101 THR A N 1
ATOM 795 C CA . THR A 1 101 ? 0.570 5.251 -5.501 1.00 89.69 101 THR A CA 1
ATOM 796 C C . THR A 1 101 ? 1.609 4.272 -6.031 1.00 89.69 101 THR A C 1
ATOM 798 O O . THR A 1 101 ? 2.638 4.685 -6.572 1.00 89.69 101 THR A O 1
ATOM 801 N N . VAL A 1 102 ? 1.338 2.985 -5.874 1.00 90.31 102 VAL A N 1
ATOM 802 C CA . VAL A 1 102 ? 2.190 1.918 -6.378 1.00 90.31 102 VAL A CA 1
ATOM 803 C C . VAL A 1 102 ? 1.565 1.210 -7.579 1.00 90.31 102 VAL A C 1
ATOM 805 O O . VAL A 1 102 ? 0.361 1.280 -7.842 1.00 90.31 102 VAL A O 1
ATOM 808 N N . GLN A 1 103 ? 2.419 0.556 -8.341 1.00 90.12 103 GLN A N 1
ATOM 809 C CA . GLN A 1 103 ? 2.093 -0.183 -9.546 1.00 90.12 103 GLN A CA 1
ATOM 810 C C . GLN A 1 103 ? 2.829 -1.521 -9.523 1.00 90.12 103 GLN A C 1
ATOM 812 O O . GLN A 1 103 ? 3.941 -1.587 -9.008 1.00 90.12 103 GLN A O 1
ATOM 817 N N . ALA A 1 104 ? 2.246 -2.579 -10.083 1.00 86.94 104 ALA A N 1
ATOM 818 C CA . ALA A 1 104 ? 2.959 -3.849 -10.206 1.00 86.94 104 ALA A CA 1
ATOM 819 C C . ALA A 1 104 ? 4.202 -3.700 -11.101 1.00 86.94 104 ALA A C 1
ATOM 821 O O . ALA A 1 104 ? 4.144 -3.067 -12.155 1.00 86.94 104 ALA A O 1
ATOM 822 N N . THR A 1 105 ? 5.319 -4.318 -10.712 1.00 84.94 105 THR A N 1
ATOM 823 C CA . THR A 1 105 ? 6.548 -4.312 -11.526 1.00 84.94 105 THR A CA 1
ATOM 824 C C . THR A 1 105 ? 6.382 -5.100 -12.829 1.00 84.94 105 THR A C 1
ATOM 826 O O . THR A 1 105 ? 6.994 -4.764 -13.837 1.00 84.94 105 THR A O 1
ATOM 829 N N . THR A 1 106 ? 5.530 -6.126 -12.829 1.00 80.94 106 THR A N 1
ATOM 830 C CA . THR A 1 106 ? 5.268 -7.000 -13.983 1.00 80.94 106 THR A CA 1
ATOM 831 C C . THR A 1 106 ? 4.244 -6.432 -14.969 1.00 80.94 106 THR A C 1
ATOM 833 O O . THR A 1 106 ? 4.273 -6.800 -16.141 1.00 80.94 106 THR A O 1
ATOM 836 N N . ASP A 1 107 ? 3.365 -5.518 -14.536 1.00 79.31 107 ASP A N 1
ATOM 837 C CA . ASP A 1 107 ? 2.358 -4.885 -15.396 1.00 79.31 107 ASP A CA 1
ATOM 838 C C . ASP A 1 107 ? 2.189 -3.386 -15.087 1.00 79.31 107 ASP A C 1
ATOM 840 O O . ASP A 1 107 ? 1.561 -2.977 -14.106 1.00 79.31 107 ASP A O 1
ATOM 844 N N . HIS A 1 108 ? 2.663 -2.546 -16.013 1.00 79.19 108 HIS A N 1
ATOM 845 C CA . HIS A 1 108 ? 2.540 -1.086 -15.948 1.00 79.19 108 HIS A CA 1
ATOM 846 C C . HIS A 1 108 ? 1.113 -0.542 -16.148 1.00 79.19 108 HIS A C 1
ATOM 848 O O . HIS A 1 108 ? 0.903 0.674 -16.213 1.00 79.19 108 HIS A O 1
ATOM 854 N N . ARG A 1 109 ? 0.108 -1.404 -16.276 1.00 81.31 109 ARG A N 1
ATOM 855 C CA . ARG A 1 109 ? -1.312 -1.031 -16.250 1.00 81.31 109 ARG A CA 1
ATOM 856 C C . ARG A 1 109 ? -1.956 -1.370 -14.912 1.00 81.31 109 ARG A C 1
ATOM 858 O O . ARG A 1 109 ? -3.028 -0.861 -14.618 1.00 81.31 109 ARG A O 1
ATOM 865 N N . HIS A 1 110 ? -1.293 -2.160 -14.072 1.00 84.38 110 HIS A N 1
ATOM 866 C CA . HIS A 1 110 ? -1.791 -2.582 -12.771 1.00 84.38 110 HIS A CA 1
ATOM 867 C C . HIS A 1 110 ? -1.473 -1.518 -11.708 1.00 84.38 110 HIS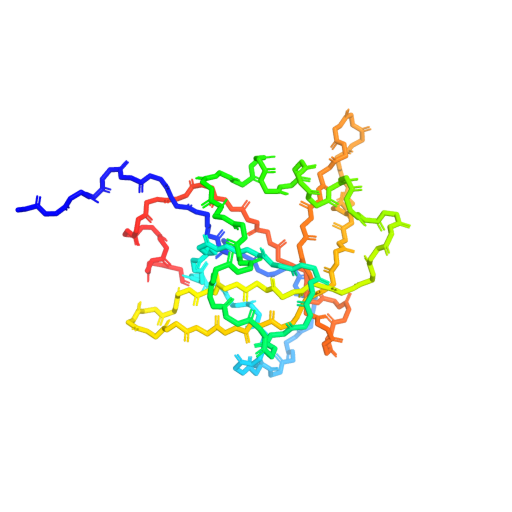 A C 1
ATOM 869 O O . HIS A 1 110 ? -0.523 -1.631 -10.933 1.00 84.38 110 HIS A O 1
ATOM 875 N N . ILE A 1 111 ? -2.233 -0.419 -11.728 1.00 87.44 111 ILE A N 1
ATOM 876 C CA . ILE A 1 111 ? -2.080 0.697 -10.783 1.00 87.44 111 ILE A CA 1
ATOM 877 C C . ILE A 1 111 ? -3.060 0.520 -9.632 1.00 87.44 111 ILE A C 1
ATOM 879 O O . ILE A 1 111 ? -4.274 0.489 -9.850 1.00 87.44 111 ILE A O 1
ATOM 883 N N . VAL A 1 112 ? -2.554 0.490 -8.401 1.00 90.56 112 VAL A N 1
ATOM 884 C CA . VAL A 1 112 ? -3.416 0.345 -7.227 1.00 90.56 112 VAL A CA 1
ATOM 885 C C . VAL A 1 112 ? -3.969 1.689 -6.773 1.00 90.56 112 VAL A C 1
ATOM 887 O O . VAL A 1 112 ? -3.319 2.735 -6.877 1.00 90.56 112 VAL A O 1
ATOM 890 N N . ASP A 1 113 ? -5.177 1.675 -6.233 1.00 89.44 113 ASP A N 1
ATOM 891 C CA . ASP A 1 113 ? -5.736 2.792 -5.489 1.00 89.44 113 ASP A CA 1
ATOM 892 C C . ASP A 1 113 ? -5.867 2.406 -4.021 1.00 89.44 113 ASP A C 1
ATOM 894 O O . ASP A 1 113 ? -6.523 1.424 -3.666 1.00 89.44 113 ASP A O 1
ATOM 898 N N . LEU A 1 114 ? -5.222 3.201 -3.176 1.00 91.19 114 LEU A N 1
ATOM 899 C CA . LEU A 1 114 ? -5.135 2.960 -1.745 1.00 91.19 114 LEU A CA 1
ATOM 900 C C . LEU A 1 114 ? -6.162 3.804 -1.006 1.00 91.19 114 LEU A C 1
ATOM 902 O O . LEU A 1 114 ? -6.370 4.977 -1.338 1.00 91.19 114 LEU A O 1
ATOM 906 N N . ALA A 1 115 ? -6.767 3.211 0.016 1.00 90.38 115 ALA A N 1
ATOM 907 C CA . ALA A 1 115 ? -7.706 3.880 0.897 1.00 90.38 115 ALA A CA 1
ATOM 908 C C . ALA A 1 115 ? -7.468 3.485 2.354 1.00 90.38 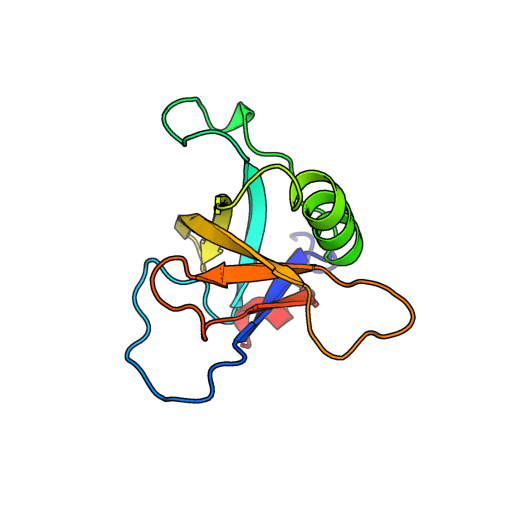115 ALA A C 1
ATOM 910 O O . ALA A 1 115 ? -7.017 2.381 2.649 1.00 90.38 115 ALA A O 1
ATOM 911 N N . ASP A 1 116 ? -7.807 4.402 3.252 1.00 92.75 116 ASP A N 1
ATOM 912 C CA . ASP A 1 116 ? -7.837 4.151 4.686 1.00 92.75 116 ASP A CA 1
ATOM 913 C C . ASP A 1 116 ? -9.152 3.438 5.022 1.00 92.75 116 ASP A C 1
ATOM 915 O O . ASP A 1 116 ? -10.219 4.054 5.012 1.00 92.75 116 ASP A O 1
ATOM 919 N N . LEU A 1 117 ? -9.081 2.129 5.258 1.00 89.81 117 LEU A N 1
ATOM 920 C CA . LEU A 1 117 ? -10.229 1.257 5.509 1.00 89.81 117 LEU A CA 1
ATOM 921 C C . LEU A 1 117 ? -10.057 0.503 6.828 1.00 89.81 117 LEU A C 1
ATOM 923 O O . LEU A 1 117 ? -8.945 0.281 7.300 1.00 89.81 117 LEU A O 1
ATOM 927 N N . THR A 1 118 ? -11.164 0.092 7.438 1.00 89.44 118 THR A N 1
ATOM 928 C CA . THR A 1 118 ? -11.114 -0.848 8.569 1.00 89.44 118 THR A CA 1
ATOM 929 C C . THR A 1 118 ? -10.742 -2.251 8.086 1.00 89.44 118 THR A C 1
ATOM 931 O O . THR A 1 118 ? -10.962 -2.592 6.923 1.00 89.44 118 THR A O 1
ATOM 934 N N . LEU A 1 119 ? -10.240 -3.104 8.986 1.00 85.50 119 LEU A N 1
ATOM 935 C CA . LEU A 1 119 ? -9.919 -4.501 8.661 1.00 85.50 119 LEU A CA 1
ATOM 936 C C . LEU A 1 119 ? -11.097 -5.226 7.994 1.00 85.50 119 LEU A C 1
ATOM 938 O O . LEU A 1 119 ? -10.908 -5.935 7.012 1.00 85.50 119 LEU A O 1
ATOM 942 N N . LYS A 1 120 ? -12.316 -5.009 8.500 1.00 85.56 120 LYS A N 1
ATOM 943 C CA . LYS A 1 120 ? -13.528 -5.610 7.939 1.00 85.56 120 LYS A CA 1
ATOM 944 C C . LYS A 1 120 ? -13.752 -5.174 6.489 1.00 85.56 120 LYS A C 1
ATOM 946 O O . LYS A 1 120 ? -13.951 -6.020 5.630 1.00 85.56 120 LYS A O 1
ATOM 951 N N . GLN A 1 121 ? -13.639 -3.874 6.221 1.00 87.00 121 GLN A N 1
ATOM 952 C CA . GLN A 1 121 ? -13.799 -3.327 4.874 1.00 87.00 121 GLN A CA 1
ATOM 953 C C . GLN A 1 121 ? -12.725 -3.816 3.902 1.00 87.00 121 GLN A C 1
ATOM 955 O O . GLN A 1 121 ? -13.013 -3.917 2.721 1.00 87.00 121 GLN A O 1
ATOM 960 N N . CYS A 1 122 ? -11.511 -4.109 4.376 1.00 85.81 122 CYS A N 1
ATOM 961 C CA . CYS A 1 122 ? -10.474 -4.712 3.540 1.00 85.81 122 CYS A CA 1
ATOM 962 C C . CYS A 1 122 ? -10.798 -6.145 3.133 1.00 85.81 122 CYS A C 1
ATOM 964 O O . CYS A 1 122 ? -10.558 -6.520 1.996 1.00 85.81 122 CYS A O 1
ATOM 966 N N . ILE A 1 123 ? -11.334 -6.939 4.061 1.00 82.50 123 ILE A N 1
ATOM 967 C CA . ILE A 1 123 ? -11.661 -8.351 3.818 1.00 82.50 123 ILE A CA 1
ATOM 968 C C . ILE A 1 123 ? -12.898 -8.495 2.911 1.00 82.50 123 ILE A C 1
ATOM 970 O O . ILE A 1 123 ? -13.067 -9.517 2.259 1.00 82.50 123 ILE A O 1
ATOM 974 N N . GLU A 1 124 ? -13.778 -7.490 2.882 1.00 84.94 124 GLU A N 1
ATOM 975 C CA . GLU A 1 124 ? -14.998 -7.476 2.058 1.00 84.94 124 GLU A CA 1
ATOM 976 C C . GLU A 1 124 ? -14.764 -7.063 0.584 1.00 84.94 124 GLU A C 1
ATOM 978 O O . GLU A 1 124 ? -15.739 -6.967 -0.165 1.00 84.94 124 GLU A O 1
ATOM 983 N N . LEU A 1 125 ? -13.514 -6.798 0.175 1.00 80.31 125 LEU A N 1
ATOM 984 C CA . LEU A 1 125 ? -13.116 -6.455 -1.203 1.00 80.31 125 LEU A CA 1
ATOM 985 C C . LEU A 1 125 ? -12.765 -7.695 -2.030 1.00 80.31 125 LEU A C 1
ATOM 987 O O . LEU A 1 125 ? -13.092 -7.667 -3.238 1.00 80.31 125 LEU A O 1
#

Organism: NCBI:txid97028

pLDDT: mean 81.54, std 12.1, range [36.47, 93.19]

Foldseek 3Di:
DDDQPQWFKFQQDWQFPDPDDDDPLFRHQLKTFQFKAQDDPPDDPVRTDGDRFLQVVQVVLVVCLVPGQKIWTWIDDPPDTDIHIWGKDFDPPCPPDGGIFTAHPVDPRGTTDIHGDGNVSSVVD

Radius of gyration: 13.89 Å; chains: 1; bounding box: 33×35×41 Å